Protein AF-A0A382IP98-F1 (afdb_monomer)

Secondary structure (DSSP, 8-state):
-HHHHHHHHHHHHHH-------PPP-TTEEEEEES---HHHHHHHHHHHHHHHHHHHH--TTGGG-HHHHHHHHTGGGGEEEEEEEEEE-TTSPEEEEEEEEEEE-HHHHHHHHHHTTPPPPPS-------------

Sequence (137 aa):
MKSGILYLIYFLALISQPVHAVKVSGLYQATISVSDESVSKRRIALKQALGKVLVKVTGDRNIKKSMSASLLFERSERFVQQYRYHQATNKWGQKKATSELWVQFDENALNEALKTYGVTIWGKERPSILVWIVHQK

Nearest PDB structures (foldseek):
  3a17-assembly1_B  TM=3.250E-01  e=6.946E-01  Rhodococcus erythropolis
  3w08-assembly1_B  TM=3.287E-01  e=2.062E+00  Pseudomonas chlororaphis
  1cqn-assembly2_B  TM=1.883E-01  e=5.044E-01  Thermus thermophilus
  7f2y-assembly1_A  TM=2.973E-01  e=4.170E+00  Bacillus sp. OxB-1
  2n76-assembly1_A  TM=1.780E-01  e=1.236E+00  synthetic construct

Solvent-accessible surface area (backbone atoms only — not comparable to full-atom values): 8222 Å² total; per-residue (Å²): 116,72,67,60,54,53,53,51,52,52,53,55,58,72,69,66,68,88,82,82,81,72,68,72,74,67,49,50,37,33,76,36,81,33,79,57,90,47,72,69,53,46,56,53,44,42,36,53,27,47,51,55,19,48,28,63,35,41,64,41,87,60,47,86,77,34,75,64,44,50,66,53,49,80,45,31,75,79,35,53,68,48,73,49,80,42,80,34,58,48,100,82,73,47,77,48,87,34,35,28,40,38,37,33,40,36,62,66,64,46,50,54,50,32,54,74,48,70,47,68,72,53,67,63,81,58,84,87,79,87,81,87,83,84,85,84,131

Structure (mmCIF, N/CA/C/O backbone):
data_AF-A0A382IP98-F1
#
_entry.id   AF-A0A382IP98-F1
#
loop_
_atom_site.group_PDB
_atom_site.id
_atom_site.type_symbol
_atom_site.label_atom_id
_atom_site.label_alt_id
_atom_site.label_comp_id
_atom_site.label_asym_id
_atom_site.label_entity_id
_atom_site.label_seq_id
_atom_site.pdbx_PDB_ins_code
_atom_site.Cartn_x
_atom_site.Cartn_y
_atom_site.Cartn_z
_atom_site.occupancy
_atom_site.B_iso_or_equiv
_atom_site.auth_seq_id
_atom_site.auth_comp_id
_atom_site.auth_asym_id
_atom_site.auth_atom_id
_atom_site.pdbx_PDB_model_num
ATOM 1 N N . MET A 1 1 ? -3.811 -15.587 57.829 1.00 61.56 1 MET A N 1
ATOM 2 C CA . MET A 1 1 ? -3.670 -14.491 56.835 1.00 61.56 1 MET A CA 1
ATOM 3 C C . MET A 1 1 ? -2.748 -14.827 55.656 1.00 61.56 1 MET A C 1
ATOM 5 O O . MET A 1 1 ? -3.119 -14.501 54.540 1.00 61.56 1 MET A O 1
ATOM 9 N N . LYS A 1 2 ? -1.602 -15.507 55.842 1.00 68.12 2 LYS A N 1
ATOM 10 C CA . LYS A 1 2 ? -0.643 -15.804 54.749 1.00 68.12 2 LYS A CA 1
ATOM 11 C C . LYS A 1 2 ? -1.184 -16.753 53.659 1.00 68.12 2 LYS A C 1
ATOM 13 O O . LYS A 1 2 ? -0.955 -16.512 52.481 1.00 68.12 2 LYS A O 1
ATOM 18 N N . SER A 1 3 ? -1.961 -17.773 54.032 1.00 76.19 3 SER A N 1
ATOM 19 C CA . SER A 1 3 ? -2.51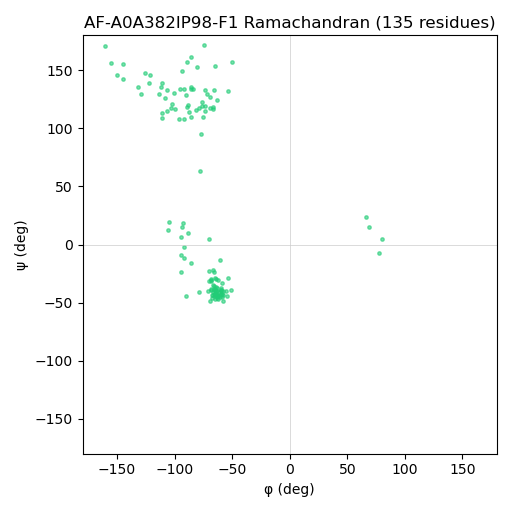7 -18.738 53.066 1.00 76.19 3 SER A CA 1
ATOM 20 C C . SER A 1 3 ? -3.578 -18.135 52.140 1.00 76.19 3 SER A C 1
ATOM 22 O O . SER A 1 3 ? -3.653 -18.516 50.980 1.00 76.19 3 SER A O 1
ATOM 24 N N . GLY A 1 4 ? -4.353 -17.149 52.608 1.00 86.25 4 GLY A N 1
ATOM 25 C CA . GLY A 1 4 ? -5.332 -16.444 51.768 1.00 86.25 4 GLY A CA 1
ATOM 26 C C . GLY A 1 4 ? -4.671 -15.611 50.667 1.00 86.25 4 GLY A C 1
ATOM 27 O O . GLY A 1 4 ? -5.169 -15.572 49.548 1.00 86.25 4 GLY A O 1
ATOM 28 N N . ILE A 1 5 ? -3.501 -15.029 50.959 1.00 88.62 5 ILE A N 1
ATOM 29 C CA . ILE A 1 5 ? -2.684 -14.319 49.966 1.00 88.62 5 ILE A CA 1
ATOM 30 C C . ILE A 1 5 ? -2.213 -15.277 48.860 1.00 88.62 5 ILE A C 1
ATOM 32 O O . ILE A 1 5 ? -2.249 -14.918 47.689 1.00 88.62 5 ILE A O 1
ATOM 36 N N . LEU A 1 6 ? -1.820 -16.506 49.213 1.00 89.19 6 LEU A N 1
ATOM 37 C CA . LEU A 1 6 ? -1.341 -17.503 48.250 1.00 89.19 6 LEU A CA 1
ATOM 38 C C . LEU A 1 6 ? -2.459 -17.973 47.313 1.00 89.19 6 LEU A C 1
ATOM 40 O O . LEU A 1 6 ? -2.246 -18.041 46.105 1.00 89.19 6 LEU A O 1
ATOM 44 N N . TYR A 1 7 ? -3.659 -18.229 47.843 1.00 91.56 7 TYR A N 1
ATOM 45 C CA . TYR A 1 7 ? -4.821 -18.569 47.016 1.00 91.56 7 TYR A CA 1
ATOM 46 C C . TYR A 1 7 ? -5.243 -17.416 46.103 1.00 91.56 7 TYR A C 1
ATOM 48 O O . TYR A 1 7 ? -5.585 -17.651 44.947 1.00 91.56 7 TYR A O 1
ATOM 56 N N . LEU A 1 8 ? -5.166 -16.173 46.586 1.00 91.44 8 LEU A N 1
ATOM 57 C CA . LEU A 1 8 ? -5.463 -14.993 45.778 1.00 91.44 8 LEU A CA 1
ATOM 58 C C . LEU A 1 8 ? -4.455 -14.820 44.631 1.00 91.44 8 LEU A C 1
ATOM 60 O O . LEU A 1 8 ? -4.859 -14.560 43.502 1.00 91.44 8 LEU A O 1
ATOM 64 N N . ILE A 1 9 ? -3.159 -15.016 44.896 1.00 90.81 9 ILE A N 1
ATOM 65 C CA . ILE A 1 9 ? -2.107 -14.964 43.867 1.00 90.81 9 ILE A CA 1
ATOM 66 C C . ILE A 1 9 ? -2.315 -16.070 42.827 1.00 90.81 9 ILE A C 1
ATOM 68 O O . ILE A 1 9 ? -2.224 -15.807 41.629 1.00 90.81 9 ILE A O 1
ATOM 72 N N . TYR A 1 10 ? -2.643 -17.288 43.267 1.00 90.31 10 TYR A N 1
ATOM 73 C CA . TYR A 1 10 ? -2.936 -18.401 42.365 1.00 90.31 10 TYR A CA 1
ATOM 74 C C . TYR A 1 10 ? -4.158 -18.105 41.483 1.00 90.31 10 TYR A C 1
ATOM 76 O O . TYR A 1 10 ? -4.108 -18.286 40.270 1.00 90.31 10 TYR A O 1
ATOM 84 N N . PHE A 1 11 ? -5.229 -17.563 42.065 1.00 90.69 11 PHE A N 1
ATOM 85 C CA . PHE A 1 11 ? -6.436 -17.181 41.333 1.00 90.69 11 PHE A CA 1
ATOM 86 C C . PHE A 1 11 ? -6.178 -16.071 40.300 1.00 90.69 11 PHE A C 1
ATOM 88 O O . PHE A 1 11 ? -6.620 -16.187 39.159 1.00 90.69 11 PHE A O 1
ATOM 95 N N . LEU A 1 12 ? -5.403 -15.036 40.650 1.00 89.88 12 LEU A N 1
ATOM 96 C CA . LEU A 1 12 ? -5.013 -13.983 39.701 1.00 89.88 12 LEU A CA 1
ATOM 97 C C . LEU A 1 12 ? -4.155 -14.527 38.550 1.00 89.88 12 LEU A C 1
ATOM 99 O O . LEU A 1 12 ? -4.326 -14.103 37.408 1.00 89.88 12 LEU A O 1
ATOM 103 N N . ALA A 1 13 ? -3.265 -15.482 38.831 1.00 87.31 13 ALA A N 1
ATOM 104 C CA . ALA A 1 13 ? -2.444 -16.117 37.805 1.00 87.31 13 ALA A CA 1
ATOM 105 C C . ALA A 1 13 ? -3.285 -16.944 36.814 1.00 87.31 13 ALA A C 1
ATOM 107 O O . ALA A 1 13 ? -2.994 -16.927 35.620 1.00 87.31 13 ALA A O 1
ATOM 108 N N . LEU A 1 14 ? -4.356 -17.608 37.274 1.00 87.06 14 LEU A N 1
ATOM 109 C CA . LEU A 1 14 ? -5.257 -18.369 36.398 1.00 87.06 14 LEU A CA 1
ATOM 110 C C . LEU A 1 14 ? -6.080 -17.482 35.449 1.00 87.06 14 LEU A C 1
ATOM 112 O O . LEU A 1 14 ? -6.418 -17.919 34.351 1.00 87.06 14 LEU A O 1
ATOM 116 N N . ILE A 1 15 ? -6.399 -16.248 35.850 1.00 89.38 15 ILE A N 1
ATOM 117 C CA . ILE A 1 15 ? -7.232 -15.326 35.053 1.00 89.38 15 ILE A CA 1
ATOM 118 C C . ILE A 1 15 ? -6.393 -14.533 34.038 1.00 89.38 15 ILE A C 1
ATOM 120 O O . ILE A 1 15 ? -6.921 -13.990 33.069 1.00 89.38 15 ILE A O 1
ATOM 124 N N . SER A 1 16 ? -5.071 -14.504 34.210 1.00 85.56 16 SER A N 1
ATOM 125 C CA . SER A 1 16 ? -4.138 -13.791 33.337 1.00 85.56 16 SER A CA 1
ATOM 126 C C . SER A 1 16 ? -3.857 -14.549 32.031 1.00 85.56 16 SER A C 1
ATOM 128 O O . SER A 1 16 ? -2.720 -14.936 31.757 1.00 85.56 16 SER A O 1
ATOM 130 N N . GLN A 1 17 ? -4.876 -14.761 31.195 1.00 82.25 17 GLN A N 1
ATOM 131 C CA . GLN A 1 17 ? -4.665 -15.255 29.832 1.00 82.25 17 GLN A CA 1
ATOM 132 C C . GLN A 1 17 ? -4.326 -14.095 28.880 1.00 82.25 17 GLN A C 1
ATOM 134 O O . GLN A 1 17 ? -5.005 -13.065 28.908 1.00 82.25 17 GLN A O 1
ATOM 139 N N . PRO A 1 18 ? -3.295 -14.226 28.022 1.00 79.88 18 PRO A N 1
ATOM 140 C CA . PRO A 1 18 ? -2.974 -13.197 27.043 1.00 79.88 18 PRO A CA 1
ATOM 141 C C . PRO A 1 18 ? -4.096 -13.093 26.002 1.00 79.88 18 PRO A C 1
ATOM 143 O O . PRO A 1 18 ? -4.369 -14.034 25.260 1.00 79.88 18 PRO A O 1
ATOM 146 N N . VAL A 1 19 ? -4.736 -11.927 25.917 1.00 80.06 19 VAL A N 1
ATOM 147 C CA . VAL A 1 19 ? -5.654 -11.606 24.819 1.00 80.06 19 VAL A CA 1
ATOM 148 C C . VAL A 1 19 ? -4.826 -11.149 23.622 1.00 80.06 19 VAL A C 1
ATOM 150 O O . VAL A 1 19 ? -4.154 -10.118 23.669 1.00 80.06 19 VAL A O 1
ATOM 153 N N . HIS A 1 20 ? -4.868 -11.910 22.530 1.00 72.19 20 HIS A N 1
ATOM 154 C CA . HIS A 1 20 ? -4.208 -11.533 21.284 1.00 72.19 20 HIS A CA 1
ATOM 155 C C . HIS A 1 20 ? -5.136 -10.672 20.422 1.00 72.19 20 HIS A C 1
ATOM 157 O O . HIS A 1 20 ? -6.148 -11.146 19.910 1.00 72.19 20 HIS A O 1
ATOM 163 N N . ALA A 1 21 ? -4.767 -9.406 20.222 1.00 72.31 21 ALA A N 1
ATOM 164 C CA . ALA A 1 21 ? -5.381 -8.563 19.203 1.00 72.31 21 ALA A CA 1
ATOM 165 C C . ALA A 1 21 ? -4.840 -8.957 17.819 1.00 72.31 21 ALA A C 1
ATOM 167 O O . ALA A 1 21 ? -3.632 -8.887 17.565 1.00 72.31 21 ALA A O 1
ATOM 168 N N . VAL A 1 22 ? -5.726 -9.386 16.919 1.00 68.94 22 VAL A N 1
ATOM 169 C CA . VAL A 1 22 ? -5.350 -9.748 15.548 1.00 68.94 22 VAL A CA 1
ATOM 170 C C . VAL A 1 22 ? -5.094 -8.475 14.746 1.00 68.94 22 VAL A C 1
ATOM 172 O O . VAL A 1 22 ? -6.020 -7.755 14.385 1.00 68.94 22 VAL A O 1
ATOM 175 N N . LYS A 1 23 ? -3.826 -8.220 14.416 1.00 70.12 23 LYS A N 1
ATOM 176 C CA . LYS A 1 23 ? -3.438 -7.148 13.492 1.00 70.12 23 LYS A CA 1
ATOM 177 C C . LYS A 1 23 ? -3.395 -7.680 12.067 1.00 70.12 23 LYS A C 1
ATOM 179 O O . LYS A 1 23 ? -2.719 -8.670 11.789 1.00 70.12 23 LYS A O 1
ATOM 184 N N . VAL A 1 24 ? -4.066 -6.994 11.144 1.00 76.69 24 VAL A N 1
ATOM 185 C CA . VAL A 1 24 ? -3.991 -7.329 9.715 1.00 76.69 24 VAL A CA 1
ATOM 186 C C . VAL A 1 24 ? -2.591 -6.998 9.189 1.00 76.69 24 VAL A C 1
ATOM 188 O O . V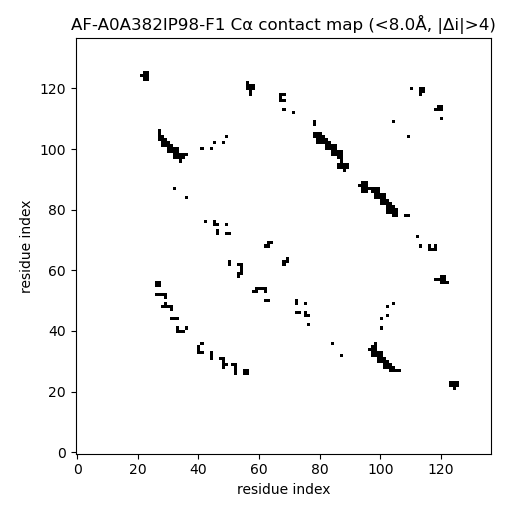AL A 1 24 ? -2.170 -5.839 9.192 1.00 76.69 24 VAL A O 1
ATOM 191 N N . SER A 1 25 ? -1.861 -8.015 8.731 1.00 82.75 25 SER A N 1
ATOM 192 C CA . SER A 1 25 ? -0.525 -7.866 8.150 1.00 82.75 25 SER A CA 1
ATOM 193 C C . SER A 1 25 ? -0.585 -7.548 6.648 1.00 82.75 25 SER A C 1
ATOM 195 O O . SER A 1 25 ? -1.603 -7.728 5.981 1.00 82.75 25 SER A O 1
ATOM 197 N N . GLY A 1 26 ? 0.511 -7.016 6.094 1.00 87.38 26 GLY A N 1
ATOM 198 C CA . GLY A 1 26 ? 0.667 -6.846 4.642 1.00 87.38 26 GLY A CA 1
ATOM 199 C C . GLY A 1 26 ? -0.246 -5.802 3.979 1.0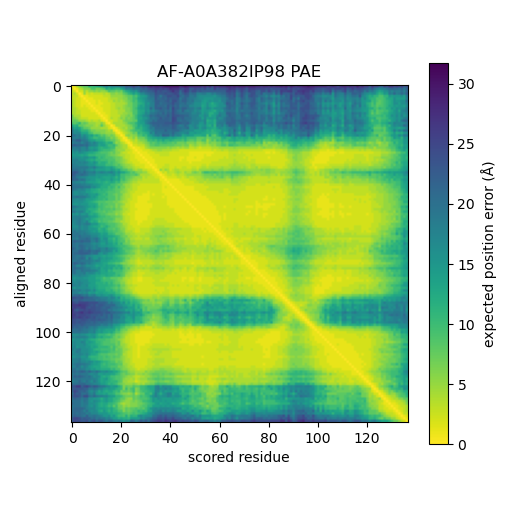0 87.38 26 GLY A C 1
ATOM 200 O O . GLY A 1 26 ? -0.365 -5.790 2.751 1.00 87.38 26 GLY A O 1
ATOM 201 N N . LEU A 1 27 ? -0.887 -4.900 4.736 1.00 91.88 27 LEU A N 1
ATOM 202 C CA . LEU A 1 27 ? -1.741 -3.840 4.170 1.00 91.88 27 LEU A CA 1
ATOM 203 C C . LEU A 1 27 ? -0.990 -2.978 3.140 1.00 91.88 27 LEU A C 1
ATOM 205 O O . LEU A 1 27 ? -1.525 -2.719 2.063 1.00 91.88 27 LEU A O 1
ATOM 209 N N . TYR A 1 28 ? 0.279 -2.664 3.414 1.00 95.44 28 TYR A N 1
ATOM 210 C CA . TYR A 1 28 ? 1.147 -1.816 2.583 1.00 95.44 28 TYR A CA 1
ATOM 211 C C . TYR A 1 28 ? 2.002 -2.585 1.569 1.00 95.44 28 TYR A C 1
ATOM 213 O O . TYR A 1 28 ? 3.001 -2.071 1.078 1.00 95.44 28 TYR A O 1
ATOM 221 N N . GLN A 1 29 ? 1.641 -3.829 1.255 1.00 96.38 29 GLN A N 1
ATOM 222 C CA . GLN A 1 29 ? 2.402 -4.677 0.330 1.00 96.38 29 GLN A CA 1
ATOM 223 C C . GLN A 1 29 ? 1.544 -5.112 -0.855 1.00 96.38 29 GLN A C 1
ATOM 225 O O . GLN A 1 29 ? 0.356 -5.352 -0.689 1.00 96.38 29 GLN A O 1
ATOM 230 N N . ALA A 1 30 ? 2.082 -5.263 -2.056 1.00 96.75 30 ALA A N 1
ATOM 231 C CA . ALA A 1 30 ? 1.314 -5.812 -3.171 1.00 96.75 30 ALA A CA 1
ATOM 232 C C . ALA A 1 30 ? 2.203 -6.553 -4.161 1.00 96.75 30 ALA A C 1
ATOM 234 O O . ALA A 1 30 ? 3.323 -6.134 -4.429 1.00 96.75 30 ALA A O 1
ATOM 235 N N . THR A 1 31 ? 1.645 -7.612 -4.749 1.00 95.19 31 THR A N 1
ATOM 236 C CA . THR A 1 31 ? 2.269 -8.349 -5.850 1.00 95.19 31 THR A CA 1
ATOM 237 C C . THR A 1 31 ? 1.553 -8.052 -7.166 1.00 95.19 31 THR A C 1
ATOM 239 O O . THR A 1 31 ? 0.311 -8.059 -7.242 1.00 95.19 31 THR A O 1
ATOM 242 N N . ILE A 1 32 ? 2.340 -7.770 -8.203 1.00 95.38 32 ILE A N 1
ATOM 243 C CA . ILE A 1 32 ? 1.899 -7.467 -9.567 1.00 95.38 32 ILE A CA 1
ATOM 244 C C . ILE A 1 32 ? 2.668 -8.349 -10.548 1.00 95.38 32 ILE A C 1
ATOM 246 O O . ILE A 1 32 ? 3.890 -8.396 -10.506 1.00 95.38 32 ILE A O 1
ATOM 250 N N . SER A 1 33 ? 1.964 -9.021 -11.454 1.00 92.81 33 SER A N 1
ATOM 251 C CA . SER A 1 33 ? 2.600 -9.744 -12.556 1.00 92.81 33 SER A CA 1
ATOM 252 C C . SER A 1 33 ? 3.125 -8.756 -13.600 1.00 92.81 33 SER A C 1
ATOM 254 O O . SER A 1 33 ? 2.405 -7.845 -14.011 1.00 92.81 33 SER A O 1
ATOM 256 N N . VAL A 1 34 ? 4.363 -8.947 -14.038 1.00 92.19 34 VAL A N 1
ATOM 257 C CA . VAL A 1 34 ? 5.051 -8.132 -15.042 1.00 92.19 34 VAL A CA 1
ATOM 258 C C . VAL A 1 34 ? 5.565 -9.018 -16.176 1.00 92.19 34 VAL A C 1
ATOM 260 O O . VAL A 1 34 ? 5.907 -10.183 -15.970 1.00 92.19 34 VAL A O 1
ATOM 263 N N . SER A 1 35 ? 5.590 -8.473 -17.393 1.00 88.19 35 SER A N 1
ATOM 264 C CA . SER A 1 35 ? 6.127 -9.174 -18.567 1.00 88.19 35 SER A CA 1
ATOM 265 C C . SER A 1 35 ? 7.643 -9.333 -18.506 1.00 88.19 35 SER A C 1
ATOM 267 O O . SER A 1 35 ? 8.178 -10.302 -19.025 1.00 88.19 35 SER A O 1
ATOM 269 N N . ASP A 1 36 ? 8.319 -8.368 -17.887 1.00 86.06 36 ASP A N 1
ATOM 270 C CA . ASP A 1 36 ? 9.770 -8.255 -17.821 1.00 86.06 36 ASP A CA 1
ATOM 271 C C . ASP A 1 36 ? 10.172 -7.326 -16.660 1.00 86.06 36 ASP A C 1
ATOM 273 O O . ASP A 1 36 ? 9.328 -6.664 -16.046 1.00 86.06 36 ASP A O 1
ATOM 277 N N . GLU A 1 37 ? 11.470 -7.278 -16.360 1.00 88.75 37 GLU A N 1
ATOM 278 C CA . GLU A 1 37 ? 12.045 -6.503 -15.250 1.00 88.75 37 GLU A CA 1
ATOM 279 C C . GLU A 1 37 ? 12.528 -5.104 -15.677 1.00 88.75 37 GLU A C 1
ATOM 281 O O . GLU A 1 37 ? 13.274 -4.442 -14.949 1.00 88.75 37 GLU A O 1
ATOM 286 N N . SER A 1 38 ? 12.109 -4.624 -16.856 1.00 90.88 38 SER A N 1
ATOM 287 C CA . SER A 1 38 ? 12.527 -3.316 -17.360 1.00 90.88 38 SER A CA 1
ATOM 288 C C . SER A 1 38 ? 12.024 -2.168 -16.479 1.00 90.88 38 SER A C 1
ATOM 290 O O . SER A 1 38 ? 10.982 -2.234 -15.819 1.00 90.88 38 SER A O 1
ATOM 292 N N . VAL A 1 39 ? 12.751 -1.049 -16.508 1.00 90.00 39 VAL A N 1
ATOM 293 C CA . VAL A 1 39 ? 12.423 0.148 -15.716 1.00 90.00 39 VAL A CA 1
ATOM 294 C C . VAL A 1 39 ? 11.033 0.698 -16.058 1.00 90.00 39 VAL A C 1
ATOM 296 O O . VAL A 1 39 ? 10.301 1.126 -15.162 1.00 90.00 39 VAL A O 1
ATOM 299 N N . SER A 1 40 ? 10.638 0.654 -17.333 1.00 91.06 40 SER A N 1
ATOM 300 C CA . SER A 1 40 ? 9.333 1.142 -17.792 1.00 91.06 40 SER A CA 1
ATOM 301 C C . SER A 1 40 ? 8.188 0.280 -17.257 1.00 91.06 40 SER A C 1
ATOM 303 O O . SER A 1 40 ? 7.226 0.816 -16.699 1.00 91.06 40 SER A O 1
ATOM 305 N N . LYS A 1 41 ? 8.308 -1.054 -17.336 1.00 92.44 41 LYS A N 1
ATOM 306 C CA . LYS A 1 41 ? 7.323 -1.977 -16.754 1.00 92.44 41 LYS A CA 1
ATOM 307 C C . LYS A 1 41 ? 7.279 -1.875 -15.241 1.00 92.44 41 LYS A C 1
ATOM 309 O O . LYS A 1 41 ? 6.184 -1.840 -14.683 1.00 92.44 41 LYS A O 1
ATOM 314 N N . ARG A 1 42 ? 8.431 -1.722 -14.583 1.00 93.38 42 ARG A N 1
ATOM 315 C CA . ARG A 1 42 ? 8.505 -1.504 -13.136 1.00 93.38 42 ARG A CA 1
ATOM 316 C C . ARG A 1 42 ? 7.720 -0.266 -12.715 1.00 93.38 42 ARG A C 1
ATOM 318 O O . ARG A 1 42 ? 6.897 -0.368 -11.815 1.00 93.38 42 ARG A O 1
ATOM 325 N N . ARG A 1 43 ? 7.898 0.883 -13.377 1.00 93.12 43 ARG A N 1
ATOM 326 C CA . ARG A 1 43 ? 7.150 2.113 -13.048 1.00 93.12 43 ARG A CA 1
ATOM 327 C C . ARG A 1 43 ? 5.635 1.911 -13.159 1.00 93.12 43 ARG A C 1
ATOM 329 O O . ARG A 1 43 ? 4.887 2.333 -12.278 1.00 93.12 43 ARG A O 1
ATOM 336 N N . ILE A 1 44 ? 5.179 1.233 -14.212 1.00 93.94 44 ILE A N 1
ATOM 337 C CA . ILE A 1 44 ? 3.757 0.901 -14.392 1.00 93.94 44 ILE A CA 1
ATOM 338 C C . ILE A 1 44 ? 3.278 -0.028 -13.267 1.00 93.94 44 ILE A C 1
ATOM 340 O O . ILE A 1 44 ? 2.236 0.218 -12.656 1.00 93.94 44 ILE A O 1
ATOM 344 N N . ALA A 1 45 ? 4.059 -1.059 -12.951 1.00 94.94 45 ALA A N 1
ATOM 345 C CA . ALA A 1 45 ? 3.746 -2.018 -11.903 1.00 94.94 45 ALA A CA 1
ATOM 346 C C . ALA A 1 45 ? 3.708 -1.370 -10.511 1.00 94.94 45 ALA A C 1
ATOM 348 O O . ALA A 1 45 ? 2.825 -1.694 -9.724 1.00 94.94 45 ALA A O 1
ATOM 349 N N . LEU A 1 46 ? 4.579 -0.399 -10.219 1.00 96.00 46 LEU A N 1
ATOM 350 C CA . LEU A 1 46 ? 4.553 0.373 -8.973 1.00 96.00 46 LEU A CA 1
ATOM 351 C C . LEU A 1 46 ? 3.266 1.198 -8.838 1.00 96.00 46 LEU A C 1
ATOM 353 O O . LEU A 1 46 ? 2.627 1.147 -7.787 1.00 96.00 46 LEU A O 1
ATOM 357 N N . LYS A 1 47 ? 2.817 1.877 -9.907 1.00 95.38 47 LYS A N 1
ATOM 358 C CA . LYS A 1 47 ? 1.513 2.572 -9.916 1.00 95.38 47 LYS A CA 1
ATOM 359 C C . LYS A 1 47 ? 0.357 1.593 -9.654 1.00 95.38 47 LYS A C 1
ATOM 361 O O . LYS A 1 47 ? -0.552 1.882 -8.872 1.00 95.38 47 LYS A O 1
ATOM 366 N N . GLN A 1 48 ? 0.398 0.408 -10.266 1.00 95.50 48 GLN A N 1
ATOM 367 C CA . GLN A 1 48 ? -0.611 -0.639 -10.064 1.00 95.50 48 GLN A CA 1
ATOM 368 C C . GLN A 1 48 ? -0.591 -1.217 -8.639 1.00 95.50 48 GLN A C 1
ATOM 370 O O . GLN A 1 48 ? -1.658 -1.399 -8.042 1.00 95.50 48 GLN A O 1
ATOM 375 N N . ALA A 1 49 ? 0.599 -1.479 -8.095 1.00 96.56 49 ALA A N 1
ATOM 376 C CA . ALA A 1 49 ? 0.824 -1.977 -6.743 1.00 96.56 49 ALA A CA 1
ATOM 377 C C . ALA A 1 49 ? 0.313 -0.977 -5.705 1.00 96.56 49 ALA A C 1
ATOM 379 O O . ALA A 1 49 ? -0.456 -1.361 -4.822 1.00 96.56 49 ALA A O 1
ATOM 380 N N . LEU A 1 50 ? 0.642 0.309 -5.874 1.00 96.69 50 LEU A N 1
ATOM 381 C CA . LEU A 1 50 ? 0.141 1.374 -5.013 1.00 96.69 50 LEU A CA 1
ATOM 382 C C . LEU A 1 50 ? -1.386 1.411 -5.037 1.00 96.69 50 LEU A C 1
ATOM 384 O O . LEU A 1 50 ? -2.013 1.471 -3.991 1.00 96.69 50 LEU A O 1
ATOM 388 N N . GLY A 1 51 ? -2.006 1.267 -6.210 1.00 95.38 51 GLY A N 1
ATOM 389 C CA . GLY A 1 51 ? -3.463 1.205 -6.309 1.00 95.38 51 GLY A CA 1
ATOM 390 C C . GLY A 1 51 ? -4.081 0.047 -5.528 1.00 95.38 51 GLY A C 1
ATOM 391 O O . GLY A 1 51 ? -5.108 0.237 -4.885 1.00 95.38 51 GLY A O 1
ATOM 392 N N . LYS A 1 52 ? -3.462 -1.142 -5.541 1.00 95.69 52 LYS A N 1
ATOM 393 C CA . LYS A 1 52 ? -3.917 -2.267 -4.705 1.00 95.69 52 LYS A CA 1
ATOM 394 C C . LYS A 1 52 ? -3.756 -1.959 -3.215 1.00 95.69 52 LYS A C 1
ATOM 396 O O . LYS A 1 52 ? -4.640 -2.296 -2.433 1.00 95.69 52 LYS A O 1
ATOM 401 N N . VAL A 1 53 ? -2.646 -1.336 -2.822 1.00 95.62 53 VAL A N 1
ATOM 402 C CA . VAL A 1 53 ? -2.394 -0.942 -1.429 1.00 95.62 53 VAL A CA 1
ATOM 403 C C . VAL A 1 53 ? -3.391 0.106 -0.962 1.00 95.62 53 VAL A C 1
ATOM 405 O O . VAL A 1 53 ? -3.999 -0.082 0.084 1.00 95.62 53 VAL A O 1
ATOM 408 N N . LEU A 1 54 ? -3.641 1.144 -1.756 1.00 94.56 54 LEU A N 1
ATOM 409 C CA . LEU A 1 54 ? -4.598 2.188 -1.414 1.00 94.56 54 LEU A CA 1
ATOM 410 C C . LEU A 1 54 ? -5.998 1.616 -1.198 1.00 94.56 54 LEU A C 1
ATOM 412 O O . LEU A 1 54 ? -6.585 1.896 -0.167 1.00 94.56 54 LEU A O 1
ATOM 416 N N . VAL A 1 55 ? -6.484 0.723 -2.067 1.00 94.00 55 VAL A N 1
ATOM 417 C CA . VAL A 1 55 ? -7.777 0.044 -1.842 1.00 94.00 55 VAL A CA 1
ATOM 418 C C . VAL A 1 55 ? -7.785 -0.727 -0.516 1.00 94.00 55 VAL A C 1
ATOM 420 O O . VAL A 1 55 ? -8.782 -0.710 0.199 1.00 94.00 55 VAL A O 1
ATOM 423 N N . LYS A 1 56 ? -6.686 -1.400 -0.151 1.00 92.50 56 LYS A N 1
ATOM 424 C CA . LYS A 1 56 ? -6.602 -2.126 1.127 1.00 92.50 56 LYS A CA 1
ATOM 425 C C . LYS A 1 56 ? -6.578 -1.197 2.335 1.00 92.50 56 LYS A C 1
ATOM 427 O O . LYS A 1 56 ? -7.172 -1.541 3.354 1.00 92.50 56 LYS A O 1
ATOM 432 N N . VAL A 1 57 ? -5.881 -0.069 2.232 1.00 92.62 57 VAL A N 1
ATOM 433 C CA . VAL A 1 57 ? -5.678 0.892 3.322 1.00 92.62 57 VAL A CA 1
ATOM 434 C C . VAL A 1 57 ? -6.907 1.779 3.513 1.00 92.62 57 VAL A C 1
ATOM 436 O O . VAL A 1 57 ? -7.302 2.002 4.648 1.00 92.62 57 VAL A O 1
ATOM 439 N N . THR A 1 58 ? -7.552 2.241 2.442 1.00 91.75 58 THR A N 1
ATOM 440 C CA . THR A 1 58 ? -8.707 3.155 2.510 1.00 91.75 58 THR A CA 1
ATOM 441 C C . THR A 1 58 ? -10.051 2.426 2.475 1.00 91.75 58 THR A C 1
ATOM 443 O O . THR A 1 58 ? -11.053 2.963 2.928 1.00 91.75 58 THR A O 1
ATOM 446 N N . GLY A 1 59 ? -10.100 1.206 1.927 1.00 90.19 59 GLY A N 1
ATOM 447 C CA . GLY A 1 59 ? -11.348 0.485 1.648 1.00 90.19 59 GLY A CA 1
ATOM 448 C C . GLY A 1 59 ? -12.091 0.970 0.400 1.00 90.19 59 GLY A C 1
ATOM 449 O O . GLY A 1 59 ? -13.054 0.329 -0.021 1.00 90.19 59 GLY A O 1
ATOM 450 N N . ASP A 1 60 ? -11.642 2.060 -0.227 1.00 90.50 60 ASP A N 1
ATOM 451 C CA . ASP A 1 60 ? -12.297 2.641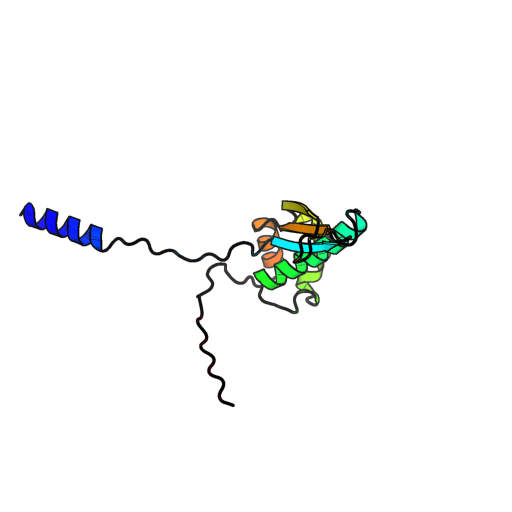 -1.394 1.00 90.50 60 ASP A CA 1
ATOM 452 C C . ASP A 1 60 ? -11.822 1.967 -2.689 1.00 90.50 60 ASP A C 1
ATOM 454 O O . ASP A 1 60 ? -10.700 2.166 -3.161 1.00 90.50 60 ASP A O 1
ATOM 458 N N . ARG A 1 61 ? -12.711 1.183 -3.312 1.00 90.31 61 ARG A N 1
ATOM 459 C CA . ARG A 1 61 ? -12.453 0.520 -4.603 1.00 90.31 61 ARG A CA 1
ATOM 460 C C . ARG A 1 61 ? -12.302 1.511 -5.764 1.00 90.31 61 ARG A C 1
ATOM 462 O O . ARG A 1 61 ? -11.688 1.164 -6.773 1.00 90.31 61 ARG A O 1
ATOM 469 N N . ASN A 1 62 ? -12.826 2.728 -5.625 1.00 91.06 62 ASN A N 1
ATOM 470 C CA . ASN A 1 62 ? -12.771 3.788 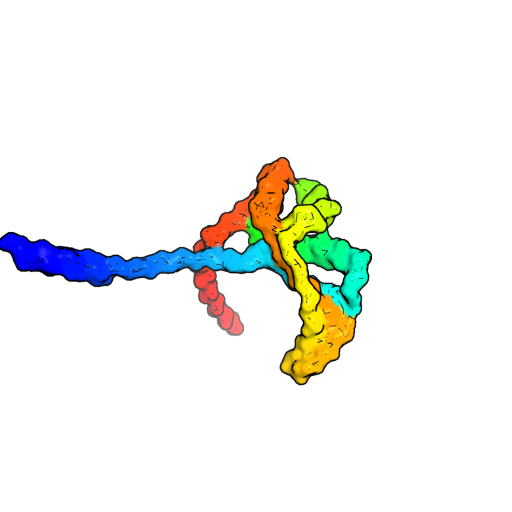-6.627 1.00 91.06 62 ASN A CA 1
ATOM 471 C C . ASN A 1 62 ? -11.599 4.757 -6.423 1.00 91.06 62 ASN A C 1
ATOM 473 O O . ASN A 1 62 ? -11.470 5.700 -7.201 1.00 91.06 62 ASN A O 1
ATOM 477 N N . ILE A 1 63 ? -10.689 4.493 -5.476 1.00 90.12 63 ILE A N 1
ATOM 478 C CA . ILE A 1 63 ? -9.579 5.399 -5.133 1.00 90.12 63 ILE A CA 1
ATOM 479 C C . ILE A 1 63 ? -8.713 5.805 -6.336 1.00 90.12 63 ILE A C 1
ATOM 481 O O . ILE A 1 63 ? -8.191 6.911 -6.389 1.00 90.12 63 ILE A O 1
ATOM 485 N N . LYS A 1 64 ? -8.606 4.947 -7.358 1.00 88.12 64 LYS A N 1
ATOM 486 C CA . LYS A 1 64 ? -7.877 5.241 -8.605 1.00 88.12 64 LYS A CA 1
ATOM 487 C C . LYS A 1 64 ? -8.504 6.357 -9.448 1.00 88.12 64 LYS A C 1
ATOM 489 O O . LYS A 1 64 ? -7.814 6.941 -10.271 1.00 88.12 64 LYS A O 1
ATOM 494 N N . LYS A 1 65 ? -9.805 6.606 -9.284 1.00 88.88 65 LYS A N 1
ATOM 495 C CA . LYS A 1 65 ? -10.559 7.665 -9.972 1.00 88.88 65 LYS A CA 1
ATOM 496 C C . LYS A 1 65 ? -10.637 8.948 -9.141 1.00 88.88 65 LYS A C 1
ATOM 498 O O . LYS A 1 65 ? -11.109 9.961 -9.642 1.00 88.88 65 LYS A O 1
ATOM 503 N N . SER A 1 66 ? -10.208 8.903 -7.878 1.00 86.69 66 SER A N 1
ATOM 504 C CA . SER A 1 66 ? -10.243 10.056 -6.986 1.00 86.69 66 SER A CA 1
ATOM 505 C C . SER A 1 66 ? -9.184 11.080 -7.384 1.00 86.69 66 SER A C 1
ATOM 507 O O . SER A 1 66 ? -8.001 10.752 -7.506 1.00 86.69 66 SER A O 1
ATOM 509 N N . MET A 1 67 ? -9.604 12.339 -7.526 1.00 85.25 67 MET A N 1
ATOM 510 C CA . MET A 1 67 ? -8.693 13.454 -7.789 1.00 85.25 67 MET A CA 1
ATOM 511 C C . MET A 1 67 ? -7.661 13.602 -6.661 1.00 85.25 67 MET A C 1
ATOM 513 O O . MET A 1 67 ? -6.477 13.796 -6.932 1.00 85.25 67 MET A O 1
ATOM 517 N N . SER A 1 68 ? -8.083 13.409 -5.407 1.00 84.25 68 SER A N 1
ATOM 518 C CA . SER A 1 68 ? -7.221 13.514 -4.223 1.00 84.25 68 SER A CA 1
ATOM 519 C C . SER A 1 68 ? -6.080 12.492 -4.218 1.00 84.25 68 SER A C 1
ATOM 521 O O . SER A 1 68 ? -5.001 12.770 -3.705 1.00 84.25 68 SER A O 1
ATOM 523 N N . ALA A 1 69 ? -6.282 11.316 -4.820 1.00 87.19 69 ALA A N 1
ATOM 524 C CA . ALA A 1 69 ? -5.270 10.260 -4.872 1.00 87.19 69 ALA A CA 1
ATOM 525 C C . ALA A 1 69 ? -4.384 10.314 -6.128 1.00 87.19 69 ALA A C 1
ATOM 527 O O . ALA A 1 69 ? -3.352 9.644 -6.169 1.00 87.19 69 ALA A O 1
ATOM 528 N N . SER A 1 70 ? -4.739 11.114 -7.140 1.00 89.25 70 SER A N 1
ATOM 529 C CA . SER A 1 70 ? -4.012 11.206 -8.418 1.00 89.25 70 SER A CA 1
ATOM 530 C C . SER A 1 70 ? -2.519 11.526 -8.227 1.00 89.25 70 SER A C 1
ATOM 532 O O . SER A 1 70 ? -1.642 10.851 -8.774 1.00 89.25 70 SER A O 1
ATOM 534 N N . LEU A 1 71 ? -2.209 12.476 -7.338 1.00 88.50 71 LEU A N 1
ATOM 535 C CA . LEU A 1 71 ? -0.835 12.885 -7.019 1.00 88.50 71 LEU A CA 1
ATOM 536 C C . LEU A 1 71 ? 0.001 11.773 -6.362 1.00 88.50 71 LEU A C 1
ATOM 538 O O . LEU A 1 71 ? 1.221 11.730 -6.549 1.00 88.50 71 LEU A O 1
ATOM 542 N N . LEU A 1 72 ? -0.637 10.853 -5.629 1.00 90.75 72 LEU A N 1
ATOM 543 C CA . LEU A 1 72 ? 0.038 9.706 -5.015 1.00 90.75 72 LEU A CA 1
ATOM 544 C C . LEU A 1 72 ? 0.525 8.721 -6.082 1.00 90.75 72 LEU A C 1
ATOM 546 O O . LEU A 1 72 ? 1.630 8.191 -5.973 1.00 90.75 72 LEU A O 1
ATOM 550 N N . PHE A 1 73 ? -0.262 8.512 -7.142 1.00 91.56 73 PHE A N 1
ATOM 551 C CA . PHE A 1 73 ? 0.110 7.622 -8.242 1.00 91.56 73 PHE A CA 1
ATOM 552 C C . PHE A 1 73 ? 1.308 8.147 -9.032 1.00 91.56 73 PHE A C 1
ATOM 554 O O . PHE A 1 73 ? 2.216 7.374 -9.354 1.00 91.56 73 PHE A O 1
ATOM 561 N N . GLU A 1 74 ? 1.365 9.454 -9.289 1.00 89.75 74 GLU A N 1
ATOM 562 C CA . GLU A 1 74 ? 2.510 10.068 -9.972 1.00 89.75 74 GLU A CA 1
ATOM 563 C C . GLU A 1 74 ? 3.808 9.966 -9.168 1.00 89.75 74 GLU A C 1
ATOM 565 O O . GLU A 1 74 ? 4.890 9.845 -9.740 1.00 89.75 74 GLU A O 1
ATOM 570 N N . ARG A 1 75 ? 3.711 9.936 -7.836 1.00 89.44 75 ARG A N 1
ATOM 571 C CA . ARG A 1 75 ? 4.862 9.839 -6.929 1.00 89.44 75 ARG A CA 1
ATOM 572 C C . ARG A 1 75 ? 5.032 8.451 -6.313 1.00 89.44 75 ARG A C 1
ATOM 574 O O . ARG A 1 75 ? 5.734 8.324 -5.315 1.00 89.44 75 ARG A O 1
ATOM 581 N N . SER A 1 76 ? 4.440 7.419 -6.918 1.00 92.19 76 SER A N 1
ATOM 582 C CA . SER A 1 76 ? 4.420 6.047 -6.383 1.00 92.19 76 SER A CA 1
ATOM 583 C C . SER A 1 76 ? 5.798 5.503 -5.995 1.00 92.19 76 SER A C 1
ATOM 585 O O . SER A 1 76 ? 5.923 4.875 -4.948 1.00 92.19 76 SER A O 1
ATOM 587 N N . GLU A 1 77 ? 6.837 5.804 -6.779 1.00 93.25 77 GLU A N 1
ATOM 588 C CA . GLU A 1 77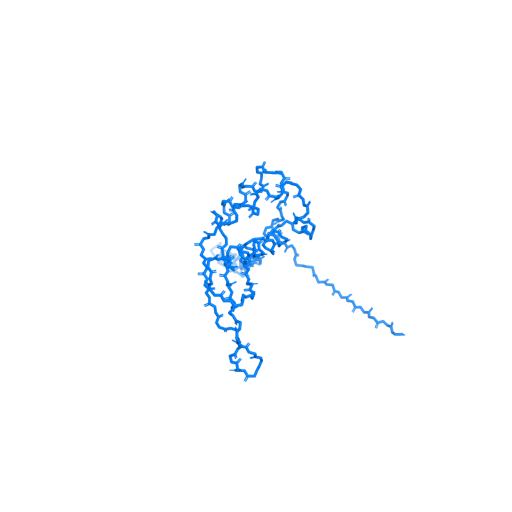 ? 8.227 5.407 -6.506 1.00 93.25 77 GLU A CA 1
ATOM 589 C C . GLU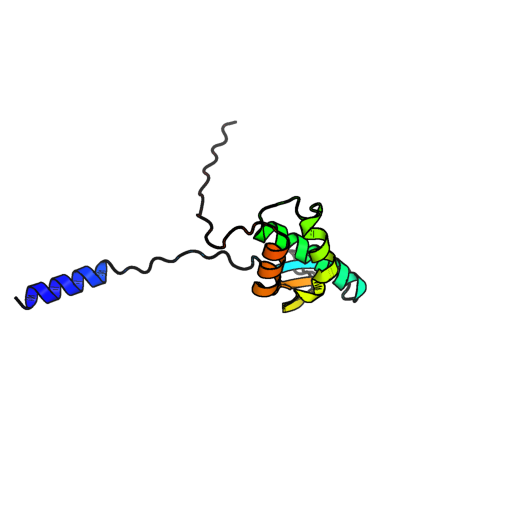 A 1 77 ? 8.759 5.939 -5.163 1.00 93.25 77 GLU A C 1
ATOM 591 O O . GLU A 1 77 ? 9.525 5.248 -4.501 1.00 93.25 77 GLU A O 1
ATOM 596 N N . ARG A 1 78 ? 8.324 7.128 -4.718 1.00 94.62 78 ARG A N 1
ATOM 597 C CA . ARG A 1 78 ? 8.812 7.753 -3.472 1.00 94.62 78 ARG A CA 1
ATOM 598 C C . ARG A 1 78 ? 8.335 7.039 -2.215 1.00 94.62 78 ARG A C 1
ATOM 600 O O . ARG A 1 78 ? 8.935 7.197 -1.161 1.00 94.62 78 ARG A O 1
ATOM 607 N N . PHE A 1 79 ? 7.240 6.296 -2.327 1.00 95.88 79 PHE A N 1
ATOM 608 C CA . PHE A 1 79 ? 6.665 5.556 -1.214 1.00 95.88 79 PHE A CA 1
ATOM 609 C C . PHE A 1 79 ? 7.202 4.126 -1.141 1.00 95.88 79 PHE A C 1
ATOM 611 O O . PHE A 1 79 ? 6.799 3.389 -0.253 1.00 95.88 79 PHE A O 1
ATOM 618 N N . VAL A 1 80 ? 8.055 3.686 -2.071 1.00 96.75 80 VAL A N 1
ATOM 619 C CA . VAL A 1 80 ? 8.579 2.315 -2.075 1.00 96.75 80 VAL A CA 1
ATOM 620 C C . VAL A 1 80 ? 9.654 2.173 -1.004 1.00 96.75 80 VAL A C 1
ATOM 622 O O . VAL A 1 80 ? 10.667 2.862 -1.040 1.00 96.75 80 VAL A O 1
ATOM 625 N N . GLN A 1 81 ? 9.453 1.228 -0.089 1.00 96.81 81 GLN A N 1
ATOM 626 C CA . GLN A 1 81 ? 10.447 0.838 0.907 1.00 96.81 81 GLN A CA 1
ATOM 627 C C . GLN A 1 81 ? 11.332 -0.299 0.385 1.00 96.81 81 GLN A C 1
ATOM 629 O O . GLN A 1 81 ? 12.548 -0.272 0.541 1.00 96.81 81 GLN A O 1
ATOM 634 N N . GLN A 1 82 ? 10.726 -1.312 -0.240 1.00 95.94 82 GLN A N 1
ATOM 635 C CA . GLN A 1 82 ? 11.450 -2.427 -0.851 1.00 95.94 82 GLN A CA 1
ATOM 636 C C . GLN A 1 82 ? 10.633 -3.072 -1.970 1.00 95.94 82 GLN A C 1
ATOM 638 O O . GLN A 1 82 ? 9.404 -3.007 -1.982 1.00 95.94 82 GLN A O 1
ATOM 643 N N . TYR A 1 83 ? 11.313 -3.728 -2.906 1.00 95.19 83 TYR A N 1
ATOM 644 C CA . TYR A 1 83 ? 10.676 -4.542 -3.935 1.00 95.19 83 TYR A CA 1
ATOM 645 C C . TYR A 1 83 ? 11.533 -5.765 -4.262 1.00 95.19 83 TYR A C 1
ATOM 647 O O . TYR A 1 83 ? 12.744 -5.758 -4.041 1.00 95.19 83 TYR A O 1
ATOM 655 N N . ARG A 1 84 ? 10.899 -6.827 -4.764 1.00 94.50 84 ARG A N 1
ATOM 656 C CA . ARG A 1 84 ? 11.551 -8.087 -5.143 1.00 94.50 84 ARG A CA 1
ATOM 657 C C . ARG A 1 84 ? 10.869 -8.685 -6.363 1.00 94.50 84 ARG A C 1
ATOM 659 O O . ARG A 1 84 ? 9.643 -8.637 -6.464 1.00 94.50 84 ARG A O 1
ATOM 666 N N . TYR A 1 85 ? 11.664 -9.270 -7.251 1.00 93.25 85 TYR A N 1
ATOM 667 C CA . TYR A 1 85 ? 11.157 -10.062 -8.363 1.00 93.25 85 TYR A CA 1
ATOM 668 C C . TYR A 1 85 ? 11.142 -11.542 -7.990 1.00 93.25 85 TYR A C 1
ATOM 670 O O . TYR A 1 85 ? 12.106 -12.073 -7.440 1.00 93.25 85 TYR A O 1
ATOM 678 N N . HIS A 1 86 ? 10.034 -12.202 -8.299 1.00 89.19 86 HIS A N 1
ATOM 679 C CA . HIS A 1 86 ? 9.847 -13.635 -8.154 1.00 89.19 86 HIS A CA 1
ATOM 680 C C . HIS A 1 86 ? 9.483 -14.223 -9.512 1.00 89.19 86 HIS A C 1
ATOM 682 O O . HIS A 1 86 ? 8.693 -13.652 -10.258 1.00 89.19 86 HIS A O 1
ATOM 688 N N . GLN A 1 87 ? 10.045 -15.378 -9.846 1.00 85.69 87 GLN A N 1
ATOM 689 C CA . GLN A 1 87 ? 9.648 -16.100 -11.050 1.00 85.69 87 GLN A CA 1
ATOM 690 C C . GLN A 1 87 ? 8.274 -16.729 -10.812 1.00 85.69 87 GLN A C 1
ATOM 692 O O . GLN A 1 87 ? 8.115 -17.540 -9.894 1.00 85.69 87 GLN A O 1
ATOM 697 N N . ALA A 1 88 ? 7.272 -16.352 -11.609 1.00 79.69 88 ALA A N 1
ATOM 698 C CA . ALA A 1 88 ? 5.938 -16.901 -11.427 1.00 79.69 88 ALA A CA 1
ATOM 699 C C . ALA A 1 88 ? 5.951 -18.379 -11.825 1.00 79.69 88 ALA A C 1
ATOM 701 O O . ALA A 1 88 ? 6.359 -18.743 -12.928 1.00 79.69 88 ALA A O 1
ATOM 702 N N . THR A 1 89 ? 5.487 -19.241 -10.931 1.00 81.75 89 THR A N 1
ATOM 703 C CA . THR A 1 89 ? 5.380 -20.679 -11.191 1.00 81.75 89 THR A CA 1
ATOM 704 C C . THR A 1 89 ? 3.904 -21.044 -11.276 1.00 81.75 89 THR A C 1
ATOM 706 O O . THR A 1 89 ? 3.078 -20.509 -10.534 1.00 81.75 89 THR A O 1
ATOM 709 N N . ASN A 1 90 ? 3.523 -21.899 -12.225 1.00 80.88 90 ASN A N 1
ATOM 710 C CA . ASN A 1 90 ? 2.152 -22.399 -12.280 1.00 80.88 90 ASN A CA 1
ATOM 711 C C . ASN A 1 90 ? 1.898 -23.442 -11.169 1.00 80.88 90 ASN A C 1
ATOM 713 O O . ASN A 1 90 ? 2.817 -23.881 -10.480 1.00 80.88 90 ASN A O 1
ATOM 717 N N . LYS A 1 91 ? 0.639 -23.866 -10.996 1.00 80.62 91 LYS A N 1
ATOM 718 C CA . LYS A 1 91 ? 0.254 -24.866 -9.979 1.00 80.62 91 LYS A CA 1
ATOM 719 C C . LYS A 1 91 ? 0.945 -26.228 -10.155 1.00 80.62 91 LYS A C 1
ATOM 721 O O . LYS A 1 91 ? 0.899 -27.046 -9.247 1.00 80.62 91 LYS A O 1
ATOM 726 N N . TRP A 1 92 ? 1.570 -26.454 -11.309 1.00 82.50 92 TRP A N 1
ATOM 727 C CA . TRP A 1 92 ? 2.258 -27.684 -11.690 1.00 82.50 92 TRP A CA 1
ATOM 728 C C . TRP A 1 92 ? 3.790 -27.544 -11.650 1.00 82.50 92 TRP A C 1
ATOM 730 O O . TRP A 1 92 ? 4.493 -28.399 -12.175 1.00 82.50 92 TRP A O 1
ATOM 740 N N . GLY A 1 93 ? 4.328 -26.469 -11.059 1.00 80.00 93 GLY A N 1
ATOM 741 C CA . GLY A 1 93 ? 5.775 -26.295 -10.891 1.00 80.00 93 GLY A CA 1
ATOM 742 C C . GLY A 1 93 ? 6.524 -25.792 -12.132 1.00 80.00 93 GLY A C 1
ATOM 743 O O . GLY A 1 93 ? 7.746 -25.668 -12.094 1.00 80.00 93 GLY A O 1
ATOM 744 N N . GLN A 1 94 ? 5.835 -25.465 -13.229 1.00 80.00 94 GLN A N 1
ATOM 745 C CA . GLN A 1 94 ? 6.485 -24.941 -14.432 1.00 80.00 94 GLN A CA 1
ATOM 746 C C . GLN A 1 94 ? 6.668 -23.425 -14.340 1.00 80.00 94 GLN A C 1
ATOM 748 O O . GLN A 1 94 ? 5.742 -22.687 -13.976 1.00 80.00 94 GLN A O 1
ATOM 753 N N . LYS A 1 95 ? 7.863 -22.962 -14.721 1.00 76.38 95 LYS A N 1
ATOM 754 C CA . LYS A 1 95 ? 8.192 -21.537 -14.824 1.00 76.38 95 LYS A CA 1
ATOM 755 C C . LYS A 1 95 ? 7.308 -20.884 -15.885 1.00 76.38 95 LYS A C 1
ATOM 757 O O . LYS A 1 95 ? 7.288 -21.319 -17.034 1.00 76.38 95 LYS A O 1
ATOM 762 N N . LYS A 1 96 ? 6.581 -19.834 -15.511 1.00 77.75 96 LYS A N 1
ATOM 763 C CA . LYS A 1 96 ? 5.912 -18.956 -16.471 1.00 77.75 96 LYS A CA 1
ATOM 764 C C . LYS A 1 96 ? 6.923 -17.964 -17.036 1.00 77.75 96 LYS A C 1
ATOM 766 O O . LYS A 1 96 ? 7.847 -17.555 -16.347 1.00 77.75 96 LYS A O 1
ATOM 771 N N . ALA A 1 97 ? 6.673 -17.503 -18.257 1.00 77.69 97 ALA A N 1
ATOM 772 C CA . ALA A 1 97 ? 7.436 -16.424 -18.888 1.00 77.69 97 ALA A CA 1
ATOM 773 C C . ALA A 1 97 ? 7.192 -15.033 -18.257 1.00 77.69 97 ALA A C 1
ATOM 775 O O . ALA A 1 97 ? 7.663 -14.031 -18.777 1.00 77.69 97 ALA A O 1
ATOM 776 N N . THR A 1 98 ? 6.417 -14.954 -17.173 1.00 82.25 98 THR A N 1
ATOM 777 C CA . THR A 1 98 ? 6.086 -13.710 -16.474 1.00 82.25 98 THR A CA 1
ATOM 778 C C . THR A 1 98 ? 6.748 -13.696 -15.107 1.00 82.25 98 THR A C 1
ATOM 780 O O . THR A 1 98 ? 6.632 -14.675 -14.366 1.00 82.25 98 THR A O 1
ATOM 783 N N . SER A 1 99 ? 7.341 -12.569 -14.733 1.00 87.69 99 SER A N 1
ATOM 784 C CA . SER A 1 99 ? 7.825 -12.343 -13.372 1.00 87.69 99 SER A CA 1
ATOM 785 C C . SER A 1 99 ? 6.719 -11.729 -12.509 1.00 87.69 99 SER A C 1
ATOM 787 O O . SER A 1 99 ? 5.775 -11.108 -12.994 1.00 87.69 99 SER A O 1
ATOM 789 N N . GLU A 1 100 ? 6.819 -11.891 -11.200 1.00 92.31 100 GLU A N 1
ATOM 790 C CA . GLU A 1 100 ? 6.004 -11.213 -10.202 1.00 92.31 100 GLU A CA 1
ATOM 791 C C . GLU A 1 100 ? 6.857 -10.182 -9.475 1.00 92.31 100 GLU A C 1
ATOM 793 O O . GLU A 1 100 ? 7.905 -10.502 -8.926 1.00 92.31 100 GLU A O 1
ATOM 798 N N . LEU A 1 101 ? 6.396 -8.937 -9.455 1.00 95.12 101 LEU A N 1
ATOM 799 C CA . LEU A 1 101 ? 6.976 -7.865 -8.667 1.00 95.12 101 LEU A CA 1
ATOM 800 C C . LEU A 1 101 ? 6.203 -7.751 -7.354 1.00 95.12 101 LEU A C 1
ATOM 802 O O . LEU A 1 101 ? 5.061 -7.283 -7.335 1.00 95.12 101 LEU A O 1
ATOM 806 N N . TRP A 1 102 ? 6.832 -8.167 -6.260 1.00 96.12 102 TRP A N 1
ATOM 807 C CA . TRP A 1 102 ? 6.379 -7.862 -4.909 1.00 96.12 102 TRP A CA 1
ATOM 808 C C . TRP A 1 102 ? 6.939 -6.506 -4.480 1.00 96.12 102 TRP A C 1
ATOM 810 O O . TRP A 1 102 ? 8.123 -6.230 -4.665 1.00 96.12 102 TRP A O 1
ATOM 820 N N . VAL A 1 103 ? 6.092 -5.658 -3.907 1.00 97.31 103 VAL A N 1
ATOM 821 C CA . VAL A 1 103 ? 6.432 -4.296 -3.480 1.00 97.31 103 VAL A CA 1
ATOM 822 C C . VAL A 1 103 ? 5.925 -4.082 -2.065 1.00 97.31 103 VAL A C 1
ATOM 824 O O . VAL A 1 103 ? 4.771 -4.394 -1.774 1.00 97.31 103 VAL A O 1
ATOM 827 N N . GLN A 1 104 ? 6.752 -3.490 -1.213 1.00 97.31 104 GLN A N 1
ATOM 828 C CA . GLN A 1 104 ? 6.359 -2.935 0.074 1.00 97.31 104 GLN A CA 1
ATOM 829 C C . GLN A 1 104 ? 6.531 -1.424 0.052 1.00 97.31 104 GLN A C 1
ATOM 831 O O . GLN A 1 104 ? 7.596 -0.908 -0.295 1.00 97.31 104 GLN A O 1
ATOM 836 N N . PHE A 1 105 ? 5.475 -0.735 0.458 1.00 97.56 105 PHE A N 1
ATOM 837 C CA . PHE A 1 105 ? 5.467 0.704 0.625 1.00 97.56 105 PHE A CA 1
ATOM 838 C C . PHE A 1 105 ? 5.789 1.082 2.070 1.00 97.56 105 PHE A C 1
ATOM 840 O O . PHE A 1 105 ? 5.466 0.341 3.002 1.00 97.56 105 PHE A O 1
ATOM 847 N N . ASP A 1 106 ? 6.423 2.238 2.236 1.00 96.69 106 ASP A N 1
ATOM 848 C CA . ASP A 1 106 ? 6.636 2.861 3.530 1.00 96.69 106 ASP A CA 1
ATOM 849 C C . ASP A 1 106 ? 5.287 3.297 4.103 1.00 96.69 106 ASP A C 1
ATOM 851 O O . ASP A 1 106 ? 4.565 4.118 3.528 1.00 96.69 106 ASP A O 1
ATOM 855 N N . GLU A 1 107 ? 4.928 2.692 5.229 1.00 94.25 107 GLU A N 1
ATOM 856 C CA . GLU A 1 107 ? 3.649 2.929 5.876 1.00 94.25 107 GLU A CA 1
ATOM 857 C C . GLU A 1 107 ? 3.514 4.376 6.372 1.00 94.25 107 GLU A C 1
ATOM 859 O O . GLU A 1 107 ? 2.464 4.992 6.186 1.00 94.25 107 GLU A O 1
ATOM 864 N N . ASN A 1 108 ? 4.559 4.929 6.987 1.00 94.38 108 ASN A N 1
ATOM 865 C CA . ASN A 1 108 ? 4.493 6.251 7.601 1.00 94.38 108 ASN A CA 1
ATOM 866 C C . ASN A 1 108 ? 4.381 7.329 6.522 1.00 94.38 108 ASN A C 1
ATOM 868 O O . ASN A 1 108 ? 3.477 8.162 6.573 1.00 94.38 108 ASN A O 1
ATOM 872 N N . ALA A 1 109 ? 5.238 7.267 5.501 1.00 95.19 109 ALA A N 1
ATOM 873 C CA . ALA A 1 109 ? 5.231 8.211 4.391 1.00 95.19 109 ALA A CA 1
ATOM 874 C C . ALA A 1 109 ? 3.904 8.178 3.621 1.00 95.19 109 ALA A C 1
ATOM 876 O O . ALA A 1 109 ? 3.378 9.231 3.249 1.00 95.19 109 ALA A O 1
ATOM 877 N N . LEU A 1 110 ? 3.338 6.985 3.396 1.00 94.94 110 LEU A N 1
ATOM 878 C CA . LEU A 1 110 ? 2.064 6.866 2.695 1.00 94.94 110 LEU A CA 1
ATOM 879 C C . LEU A 1 110 ? 0.893 7.377 3.544 1.00 94.94 110 LEU A C 1
ATOM 881 O O . LEU A 1 110 ? 0.023 8.066 3.015 1.00 94.94 110 LEU A O 1
ATOM 885 N N . ASN A 1 111 ? 0.880 7.097 4.849 1.00 94.12 111 ASN A N 1
ATOM 886 C CA . ASN A 1 111 ? -0.169 7.577 5.749 1.00 94.12 111 ASN A CA 1
ATOM 887 C C . ASN A 1 111 ? -0.171 9.099 5.884 1.00 94.12 111 ASN A C 1
ATOM 889 O O . ASN A 1 111 ? -1.237 9.709 5.830 1.00 94.12 111 ASN A O 1
ATOM 893 N N . GLU A 1 112 ? 0.999 9.723 6.015 1.00 94.19 112 GLU A N 1
ATOM 894 C CA . GLU A 1 112 ? 1.107 11.185 6.068 1.00 94.19 112 GLU A CA 1
ATOM 895 C C . GLU A 1 112 ? 0.648 11.835 4.759 1.00 94.19 112 GLU A C 1
ATOM 897 O O . GLU A 1 112 ? -0.092 12.824 4.770 1.00 94.19 112 GLU A O 1
ATOM 902 N N . ALA A 1 113 ? 0.988 11.238 3.615 1.00 93.50 113 ALA A N 1
ATOM 903 C CA . ALA A 1 113 ? 0.499 11.714 2.329 1.00 93.50 113 ALA A CA 1
ATOM 904 C C . ALA A 1 113 ? -1.030 11.570 2.211 1.00 93.50 113 ALA A C 1
ATOM 906 O O . ALA A 1 113 ? -1.705 12.509 1.797 1.00 93.50 113 ALA A O 1
ATOM 907 N N . LEU A 1 114 ? -1.599 10.434 2.628 1.00 92.69 114 LEU A N 1
ATOM 908 C CA . LEU A 1 114 ? -3.050 10.215 2.617 1.00 92.69 114 LEU A CA 1
ATOM 909 C C . LEU A 1 114 ? -3.796 11.219 3.501 1.00 92.69 114 LEU A C 1
ATOM 911 O O . LEU A 1 114 ? -4.789 11.788 3.052 1.00 92.69 114 LEU A O 1
ATOM 915 N N . LYS A 1 115 ? -3.283 11.502 4.705 1.00 92.31 115 LYS A N 1
ATOM 916 C CA . LYS A 1 115 ? -3.827 12.549 5.584 1.00 92.31 115 LYS A CA 1
ATOM 917 C C . LYS A 1 115 ? -3.772 13.927 4.924 1.00 92.31 115 LYS A C 1
ATOM 919 O O . LYS A 1 115 ? -4.768 14.642 4.936 1.00 92.31 115 LYS A O 1
ATOM 924 N N . THR A 1 116 ? -2.639 14.272 4.307 1.00 91.75 116 THR A N 1
ATOM 925 C CA . THR A 1 116 ? -2.434 15.562 3.623 1.00 91.75 116 THR A CA 1
ATOM 926 C C . THR A 1 116 ? -3.445 15.778 2.495 1.00 91.75 116 THR A C 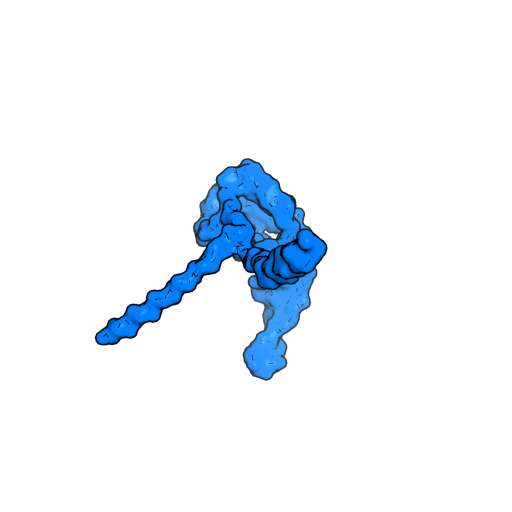1
ATOM 928 O O . THR A 1 116 ? -3.953 16.881 2.320 1.00 91.75 116 THR A O 1
ATOM 931 N N . TYR A 1 117 ? 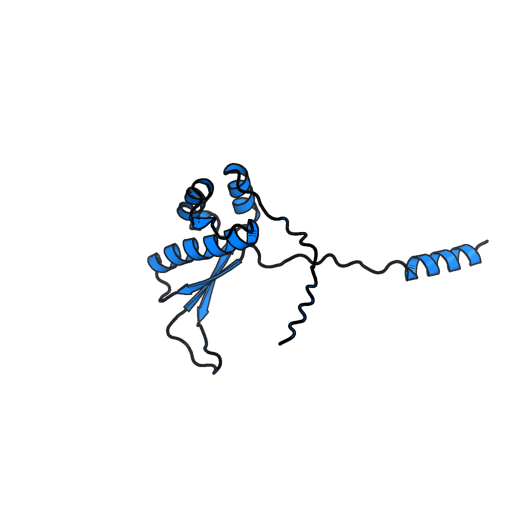-3.777 14.725 1.746 1.00 88.38 117 TYR A N 1
ATOM 932 C CA . TYR A 1 117 ? -4.761 14.781 0.661 1.00 88.38 117 TYR A CA 1
ATOM 933 C C . TYR A 1 117 ? -6.207 14.516 1.116 1.00 88.38 117 TYR A C 1
ATOM 935 O O . TYR A 1 117 ? -7.090 14.350 0.273 1.00 88.38 117 TYR A O 1
ATOM 943 N N . GLY A 1 118 ? -6.467 14.462 2.428 1.00 87.44 118 GLY A N 1
ATOM 944 C CA . GLY A 1 118 ? -7.810 14.261 2.978 1.00 87.44 118 GLY A CA 1
ATOM 945 C C . GLY A 1 118 ? -8.413 12.887 2.673 1.00 87.44 118 GLY A C 1
ATOM 946 O O . GLY A 1 118 ? -9.632 12.741 2.647 1.00 87.44 118 GLY A O 1
ATOM 947 N N . VAL A 1 119 ? -7.582 11.876 2.409 1.00 89.88 119 VAL A N 1
ATOM 948 C CA . VAL A 1 119 ? -8.032 10.510 2.131 1.00 89.88 119 VAL A CA 1
ATOM 949 C C . VAL A 1 119 ? -8.153 9.741 3.443 1.00 89.88 119 VAL A C 1
ATOM 951 O O . VAL A 1 119 ? -7.173 9.552 4.164 1.00 89.88 119 VAL A O 1
ATOM 954 N N . THR A 1 120 ? -9.358 9.264 3.748 1.00 87.44 120 THR A N 1
ATOM 955 C CA . THR A 1 120 ? -9.618 8.489 4.964 1.00 87.44 120 THR A CA 1
ATOM 956 C C . THR A 1 120 ? -8.888 7.146 4.937 1.00 87.44 120 THR A C 1
ATOM 958 O O . THR A 1 120 ? -8.941 6.402 3.956 1.00 87.44 120 THR A O 1
ATOM 961 N N . ILE A 1 121 ? -8.224 6.823 6.046 1.00 90.12 121 ILE A N 1
ATOM 962 C CA . ILE A 1 121 ? -7.529 5.552 6.256 1.00 90.12 121 ILE A CA 1
ATOM 963 C C . ILE A 1 121 ? -8.418 4.648 7.113 1.00 90.12 121 ILE A C 1
ATOM 965 O O . ILE A 1 121 ? -8.886 5.052 8.177 1.00 90.12 121 ILE A O 1
ATOM 969 N N . TRP A 1 122 ? -8.613 3.403 6.684 1.00 83.75 122 TRP A N 1
ATOM 970 C CA . TRP A 1 122 ? -9.221 2.371 7.512 1.00 83.75 122 TRP A CA 1
ATOM 971 C C . TRP A 1 122 ? -8.165 1.835 8.477 1.00 83.75 122 TRP A C 1
ATOM 973 O O . TRP A 1 122 ? -7.160 1.254 8.057 1.00 83.75 122 TRP A O 1
ATOM 983 N N . GLY A 1 123 ? -8.406 2.018 9.776 1.00 72.62 123 GLY A N 1
ATOM 984 C CA . GLY A 1 123 ? -7.527 1.544 10.843 1.00 72.62 123 GLY A CA 1
ATOM 985 C C . GLY A 1 123 ? -7.124 0.065 10.731 1.00 72.62 123 GLY A C 1
ATOM 986 O O . GLY A 1 123 ? -7.795 -0.760 10.099 1.00 72.62 123 GLY A O 1
ATOM 987 N N . LYS A 1 124 ? -5.992 -0.262 11.368 1.00 71.75 124 LYS A N 1
ATOM 988 C CA . LYS A 1 124 ? -5.446 -1.629 11.455 1.00 71.75 124 LYS A CA 1
ATOM 989 C C . LYS A 1 124 ? -6.297 -2.560 12.314 1.00 71.75 124 LYS A C 1
ATOM 991 O O . LYS A 1 124 ? -6.328 -3.759 12.050 1.00 71.75 124 LYS A O 1
ATOM 996 N N . GLU A 1 125 ? -6.964 -1.998 13.318 1.00 70.56 125 GLU A N 1
ATOM 997 C CA . GLU A 1 125 ? -7.884 -2.709 14.199 1.00 70.56 125 GLU A CA 1
ATOM 998 C C . GLU A 1 125 ? -9.197 -2.924 13.442 1.00 70.56 125 GLU A C 1
ATOM 1000 O O . GLU A 1 125 ? -10.037 -2.028 13.333 1.00 70.56 125 GLU A O 1
ATOM 1005 N N . ARG A 1 126 ? -9.334 -4.100 12.826 1.00 76.81 126 ARG A N 1
ATOM 1006 C CA . ARG A 1 126 ? -10.531 -4.490 12.076 1.00 76.81 126 ARG A CA 1
ATOM 1007 C C . ARG A 1 126 ? -11.238 -5.603 12.846 1.00 76.81 126 ARG A C 1
ATOM 1009 O O . ARG A 1 126 ? -10.666 -6.691 12.940 1.00 76.81 126 ARG A O 1
ATOM 1016 N N . PRO A 1 127 ? -12.448 -5.364 13.394 1.00 74.38 127 PRO A N 1
ATOM 1017 C CA . PRO A 1 127 ? -13.214 -6.408 14.062 1.00 74.38 127 PRO A CA 1
ATOM 1018 C C . PRO A 1 127 ? -13.386 -7.609 13.131 1.00 74.38 127 PRO A C 1
ATOM 1020 O O . PRO A 1 127 ? -13.742 -7.447 11.962 1.00 74.38 127 PRO A O 1
ATOM 1023 N N . SER A 1 128 ? -13.113 -8.812 13.634 1.00 74.44 128 SER A N 1
ATOM 1024 C CA . SER A 1 128 ? -13.359 -10.037 12.873 1.00 74.44 128 SER A CA 1
ATOM 1025 C C . SER A 1 128 ? -14.861 -10.301 12.838 1.00 74.44 128 SER A C 1
ATOM 1027 O O . SER A 1 128 ? -15.474 -10.532 13.877 1.00 74.44 128 SER A O 1
ATOM 1029 N N . ILE A 1 129 ? -15.454 -10.238 11.645 1.00 81.12 129 ILE A N 1
ATOM 1030 C CA . ILE A 1 129 ? -16.887 -10.466 11.432 1.00 81.12 129 ILE A CA 1
ATOM 1031 C C . ILE A 1 129 ? -17.056 -11.864 10.835 1.00 81.12 129 ILE A C 1
ATOM 1033 O O . ILE A 1 129 ? -16.566 -12.136 9.738 1.00 81.12 129 ILE A O 1
ATOM 1037 N N . LEU A 1 130 ? -17.752 -12.747 11.550 1.00 85.88 130 LEU A N 1
ATOM 1038 C CA . LEU A 1 130 ? -18.162 -14.052 11.042 1.00 85.88 130 LEU A CA 1
ATOM 1039 C C . LEU A 1 130 ? -19.529 -13.903 10.368 1.00 85.88 130 LEU A C 1
ATOM 1041 O O . LEU A 1 130 ? -20.507 -13.551 11.023 1.00 85.88 130 LEU A O 1
ATOM 1045 N N . VAL A 1 131 ? -19.603 -14.184 9.067 1.00 88.62 131 VAL A N 1
ATOM 1046 C CA . VAL A 1 131 ? -20.870 -14.191 8.326 1.00 88.62 131 VAL A CA 1
ATOM 1047 C C . VAL A 1 131 ? -21.252 -15.639 8.034 1.00 88.62 131 VAL A C 1
ATOM 1049 O O . VAL A 1 131 ? -20.556 -16.325 7.289 1.00 88.62 131 VAL A O 1
ATOM 1052 N N . TRP A 1 132 ? -22.358 -16.102 8.617 1.00 89.38 132 TRP A N 1
ATOM 1053 C CA . TRP A 1 132 ? -22.981 -17.379 8.264 1.00 89.38 132 TRP A CA 1
ATOM 1054 C C . TRP A 1 132 ? -24.038 -17.140 7.189 1.00 89.38 132 TRP A C 1
ATOM 1056 O O . TRP A 1 132 ? -25.089 -16.566 7.462 1.00 89.38 132 TRP A O 1
ATOM 1066 N N . ILE A 1 133 ? -23.749 -17.565 5.959 1.00 89.38 133 ILE A N 1
ATOM 1067 C CA . ILE A 1 133 ? -24.707 -17.530 4.851 1.00 89.38 133 ILE A CA 1
ATOM 1068 C C . ILE A 1 133 ? -25.291 -18.931 4.699 1.00 89.38 133 ILE A C 1
ATOM 1070 O O . ILE A 1 133 ? -24.570 -19.872 4.373 1.00 89.38 133 ILE A O 1
ATOM 1074 N N . VAL A 1 134 ? -26.599 -19.060 4.913 1.00 87.75 134 VAL A N 1
ATOM 1075 C CA . VAL A 1 134 ? -27.363 -20.266 4.577 1.00 87.75 134 VAL A CA 1
ATOM 1076 C C . VAL A 1 134 ? -28.121 -19.974 3.288 1.00 87.75 134 VAL A C 1
ATOM 1078 O O . VAL A 1 134 ? -28.888 -19.017 3.224 1.00 87.75 134 VAL A O 1
ATOM 1081 N N . HIS A 1 135 ? -27.881 -20.770 2.250 1.00 88.88 135 HIS A N 1
ATOM 1082 C CA . HIS A 1 135 ? -28.566 -20.649 0.966 1.00 88.88 135 HIS A CA 1
ATOM 1083 C C . HIS A 1 135 ? -29.486 -21.856 0.777 1.00 88.88 135 HIS A C 1
ATOM 1085 O O . HIS A 1 135 ? -29.008 -22.973 0.570 1.00 88.88 135 HIS A O 1
ATOM 1091 N N . GLN A 1 136 ? -30.797 -21.631 0.853 1.00 73.19 136 GLN A N 1
ATOM 1092 C CA . GLN A 1 136 ? -31.808 -22.635 0.536 1.00 73.19 136 GLN A CA 1
ATOM 1093 C C . GLN A 1 136 ? -32.192 -22.505 -0.941 1.00 73.19 136 GLN A C 1
ATOM 1095 O O . GLN A 1 136 ? -32.341 -21.394 -1.445 1.00 73.19 136 GLN A O 1
ATOM 1100 N N . LYS A 1 137 ? -32.245 -23.643 -1.632 1.00 66.50 137 LYS A N 1
ATOM 1101 C CA . LYS A 1 137 ? -32.483 -23.732 -3.075 1.00 66.50 137 LYS A CA 1
ATOM 1102 C C . LYS A 1 137 ? -33.971 -23.714 -3.401 1.00 66.50 137 LYS A C 1
ATOM 1104 O O . LYS A 1 137 ? -34.740 -24.242 -2.567 1.00 66.50 137 LYS A O 1
#

InterPro domains:
  IPR018642 Protein of unknown function DUF2066 [PF09839] (21-135)

Radius of gyration: 22.74 Å; Cα contacts (8 Å, |Δi|>4): 160; chains: 1; bounding box: 45×43×76 Å

Mean predicted aligned error: 8.62 Å

pLDDT: mean 88.01, std 7.73, range [61.56, 97.56]

Organism: NCBI:txid408172

Foldseek 3Di:
DVVVVVVVVVVVVVVPDDDDQDFDPQLQKFKDKFLDDDPVRVLVRLLVGVLSSLCSFQVDNCLCVDPLCVVCSVVSVVFWPDKDKDFDAPPVRHTDSIIMIMTGGNPVVVVVSCVVSVRDTDDRRDDDDDDDDDDDD